Protein AF-A0A960RAJ4-F1 (afdb_monomer_lite)

Secondary structure (DSSP, 8-state):
-EEEE--TT--GGGGGGG--TTEEEE-HHHHHHHSTT--HHHHHHHHHHHT-S--TT-EEEESTHHHHHHHHHHHH-TTT-SEEE-

Foldseek 3Di:
DEEEEEAVVDAQCVCVVVVDPPYDYDGVVVVCVVPPPQDLLNLLQVVLVVVPDQDQDYEYEYPHRSQSSSVSVCVNCVSRHVYYHD

Structure (mmCIF, N/CA/C/O backbone):
data_AF-A0A960RAJ4-F1
#
_entry.id   AF-A0A960RAJ4-F1
#
loop_
_atom_site.group_PDB
_atom_site.id
_atom_site.type_symbol
_atom_site.label_atom_id
_atom_site.label_alt_id
_atom_site.label_comp_id
_atom_site.label_asym_id
_atom_site.label_entity_id
_atom_site.label_seq_id
_atom_site.pdbx_PDB_ins_code
_atom_site.Cartn_x
_atom_site.Cartn_y
_atom_site.Cartn_z
_atom_site.occupancy
_atom_site.B_iso_or_equiv
_atom_site.auth_seq_id
_atom_site.auth_comp_id
_atom_site.auth_asym_id
_atom_site.auth_atom_id
_atom_site.pdbx_PDB_model_num
ATOM 1 N N . MET A 1 1 ? -10.322 -4.957 7.121 1.00 91.69 1 MET A N 1
ATOM 2 C CA . MET A 1 1 ? -9.753 -5.143 5.771 1.00 91.69 1 MET A CA 1
ATOM 3 C C . MET A 1 1 ? -8.229 -5.169 5.787 1.00 91.69 1 MET A C 1
ATOM 5 O O . MET A 1 1 ? -7.597 -4.366 6.468 1.00 91.69 1 MET A O 1
ATOM 9 N N . ILE A 1 2 ? -7.624 -6.105 5.056 1.00 95.69 2 ILE A N 1
ATOM 10 C CA . ILE A 1 2 ? -6.175 -6.195 4.830 1.00 95.69 2 ILE A CA 1
ATOM 11 C C . ILE A 1 2 ? -5.866 -5.650 3.436 1.00 95.69 2 ILE A C 1
ATOM 13 O O . ILE A 1 2 ? -6.443 -6.099 2.454 1.00 95.69 2 ILE A O 1
ATOM 17 N N . HIS A 1 3 ? -4.936 -4.709 3.337 1.00 97.19 3 HIS A N 1
ATOM 18 C CA . HIS A 1 3 ? -4.459 -4.151 2.076 1.00 97.19 3 HIS A CA 1
ATOM 19 C C . HIS A 1 3 ? -3.075 -4.707 1.769 1.00 97.19 3 HIS A C 1
ATOM 21 O O . HIS A 1 3 ? -2.128 -4.418 2.496 1.00 97.19 3 HIS A O 1
ATOM 27 N N . ALA A 1 4 ? -2.949 -5.498 0.711 1.00 97.94 4 ALA A N 1
ATOM 28 C CA . ALA A 1 4 ? -1.760 -6.291 0.443 1.00 97.94 4 ALA A CA 1
ATOM 29 C C . ALA A 1 4 ? -0.990 -5.781 -0.786 1.00 97.94 4 ALA A C 1
ATOM 31 O O . ALA A 1 4 ? -1.550 -5.626 -1.872 1.00 97.94 4 ALA A O 1
ATOM 32 N N . LEU A 1 5 ? 0.306 -5.520 -0.610 1.00 98.50 5 LEU A N 1
ATOM 33 C CA . LEU A 1 5 ? 1.216 -4.967 -1.612 1.00 98.50 5 LEU A CA 1
ATOM 34 C C . LEU A 1 5 ? 2.282 -6.008 -1.964 1.00 98.50 5 LEU A C 1
ATOM 36 O O . LEU A 1 5 ? 3.117 -6.353 -1.124 1.00 98.50 5 LEU A O 1
ATOM 40 N N . HIS A 1 6 ? 2.263 -6.529 -3.189 1.00 98.50 6 HIS A N 1
ATOM 41 C CA . HIS A 1 6 ? 3.239 -7.537 -3.611 1.00 98.50 6 HIS A CA 1
ATOM 42 C C . HIS A 1 6 ? 4.658 -6.951 -3.770 1.00 98.50 6 HIS A C 1
ATOM 44 O O . HIS A 1 6 ? 4.890 -5.749 -3.666 1.00 98.50 6 HIS A O 1
ATOM 50 N N . GLY A 1 7 ? 5.651 -7.806 -3.994 1.00 98.00 7 GLY A N 1
ATOM 51 C CA . GLY A 1 7 ? 7.039 -7.400 -4.195 1.00 98.00 7 GLY A CA 1
ATOM 52 C C . GLY A 1 7 ? 7.357 -7.076 -5.650 1.00 98.00 7 GLY A C 1
ATOM 53 O O . GLY A 1 7 ? 6.522 -7.205 -6.545 1.00 98.00 7 GLY A O 1
ATOM 54 N N . ASN A 1 8 ? 8.611 -6.696 -5.897 1.00 97.06 8 ASN A N 1
ATOM 55 C CA . ASN A 1 8 ? 9.120 -6.580 -7.259 1.00 97.06 8 ASN A CA 1
ATOM 56 C 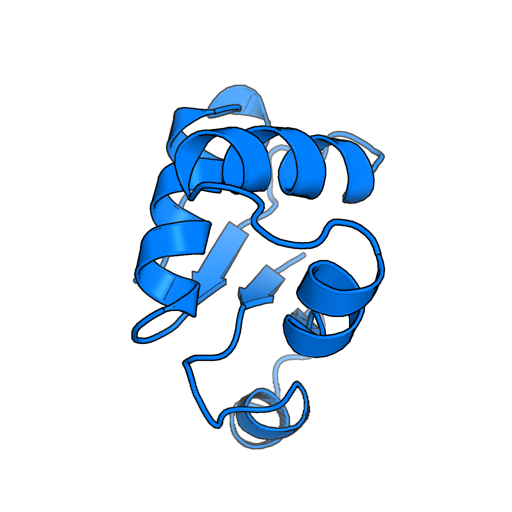C . ASN A 1 8 ? 9.094 -7.964 -7.931 1.00 97.06 8 ASN A C 1
ATOM 58 O O . ASN A 1 8 ? 9.500 -8.936 -7.298 1.00 97.06 8 ASN A O 1
ATOM 62 N N . LEU A 1 9 ? 8.647 -8.039 -9.188 1.00 96.62 9 LEU A N 1
ATOM 63 C CA . LEU A 1 9 ? 8.310 -9.278 -9.918 1.00 96.62 9 LEU A CA 1
ATOM 64 C C . LEU A 1 9 ? 7.119 -10.081 -9.355 1.00 96.62 9 LEU A C 1
ATOM 66 O O . LEU A 1 9 ? 6.843 -11.174 -9.842 1.00 96.62 9 LEU A O 1
ATOM 70 N N . GLY A 1 10 ? 6.436 -9.556 -8.337 1.00 97.56 10 GLY A N 1
ATOM 71 C CA . GLY A 1 10 ? 5.228 -10.147 -7.773 1.00 97.56 10 GLY A CA 1
ATOM 72 C C . GLY A 1 10 ? 3.962 -9.764 -8.527 1.00 97.56 10 GLY A C 1
ATOM 73 O O . GLY A 1 10 ? 3.995 -8.995 -9.489 1.00 97.56 10 GLY A O 1
ATOM 74 N N . GLN A 1 11 ? 2.839 -10.276 -8.041 1.00 98.06 11 GLN A N 1
ATOM 75 C CA . GLN A 1 11 ? 1.506 -10.013 -8.578 1.00 98.06 11 GLN A CA 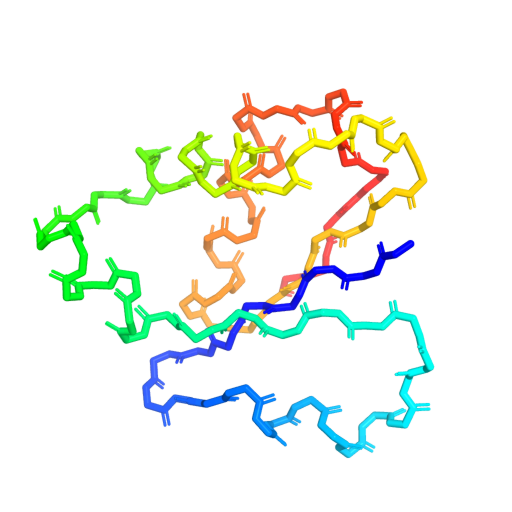1
ATOM 76 C C . GLN A 1 11 ? 0.442 -10.157 -7.478 1.00 98.06 11 GLN A C 1
ATOM 78 O O . GLN A 1 11 ? 0.697 -10.797 -6.453 1.00 98.06 11 GLN A O 1
ATOM 83 N N . PRO A 1 12 ? -0.774 -9.613 -7.666 1.00 98.25 12 PRO A N 1
ATOM 84 C CA . PRO A 1 12 ? -1.849 -9.740 -6.682 1.00 98.25 12 PRO A CA 1
ATOM 85 C C . PRO A 1 12 ? -2.158 -11.185 -6.257 1.00 98.25 12 PRO A C 1
ATOM 87 O O . PRO A 1 12 ? -2.403 -11.434 -5.079 1.00 98.25 12 PRO A O 1
ATOM 90 N N . SER A 1 13 ? -2.074 -12.155 -7.173 1.00 97.69 13 SER A N 1
ATOM 91 C CA . SER A 1 13 ? -2.385 -13.565 -6.885 1.00 97.69 13 SER A CA 1
ATOM 92 C C . SER A 1 13 ? -1.381 -14.262 -5.956 1.00 97.69 13 SER A C 1
ATOM 94 O O . SER A 1 13 ? -1.611 -15.394 -5.534 1.00 97.69 13 SER A O 1
ATOM 96 N N . ASP A 1 14 ? -0.262 -13.624 -5.596 1.00 97.31 14 ASP A N 1
ATOM 97 C CA . ASP A 1 14 ? 0.658 -14.177 -4.590 1.00 97.31 14 ASP A CA 1
ATOM 98 C C . ASP A 1 14 ? -0.030 -14.364 -3.228 1.00 97.31 14 ASP A C 1
ATOM 100 O O . ASP A 1 14 ? 0.334 -15.254 -2.453 1.00 97.31 14 ASP A O 1
ATOM 104 N N . TRP A 1 15 ? -1.050 -13.545 -2.956 1.00 97.25 15 TRP A N 1
ATOM 105 C CA . TRP A 1 15 ? -1.817 -13.549 -1.715 1.00 97.25 15 TRP A CA 1
ATOM 106 C C . TRP A 1 15 ? -2.877 -14.654 -1.646 1.00 97.25 15 TRP A C 1
ATOM 108 O O . TRP A 1 15 ? -3.280 -15.024 -0.541 1.00 97.25 15 TRP A O 1
ATOM 118 N N . ASP A 1 16 ? -3.273 -15.244 -2.779 1.00 96.31 16 ASP A N 1
ATOM 119 C CA . ASP A 1 16 ? -4.334 -16.264 -2.849 1.00 96.31 16 ASP A CA 1
ATOM 120 C C . ASP A 1 16 ? -4.024 -17.478 -1.963 1.00 96.31 16 ASP A C 1
ATOM 122 O O . ASP A 1 16 ? -4.911 -18.070 -1.344 1.00 96.31 16 ASP A O 1
ATOM 126 N N . ARG A 1 17 ? -2.736 -17.820 -1.829 1.00 92.38 17 ARG A N 1
ATOM 127 C CA . ARG A 1 17 ? -2.262 -18.950 -1.012 1.00 92.38 17 ARG A CA 1
ATOM 128 C C . ARG A 1 17 ? -2.532 -18.786 0.483 1.00 92.38 17 ARG A C 1
ATOM 130 O O . ARG A 1 17 ? -2.469 -19.776 1.207 1.00 92.38 17 ARG A O 1
ATOM 137 N N . LEU A 1 18 ? -2.798 -17.566 0.953 1.00 94.06 18 LEU A N 1
ATOM 138 C CA . LEU A 1 18 ? -3.087 -17.298 2.362 1.00 94.06 18 LEU A CA 1
ATOM 139 C C . LEU A 1 18 ? -4.550 -17.579 2.733 1.00 94.06 18 LEU A C 1
ATOM 141 O O . LEU A 1 18 ? -4.846 -17.711 3.918 1.00 94.06 18 LEU A O 1
ATOM 145 N N . GLY A 1 19 ? -5.463 -17.664 1.756 1.00 93.56 19 GLY A N 1
ATOM 146 C CA . GLY A 1 19 ? -6.879 -17.956 2.006 1.00 93.56 19 GLY A CA 1
ATOM 147 C C . GLY A 1 19 ? -7.590 -16.932 2.903 1.00 93.56 19 GLY A C 1
ATOM 148 O O . GLY A 1 19 ? -8.503 -17.292 3.646 1.00 93.56 19 GLY A O 1
ATOM 149 N N . LEU A 1 20 ? -7.159 -15.666 2.882 1.00 93.19 20 LEU A N 1
ATOM 150 C CA . LEU A 1 20 ? -7.717 -14.602 3.720 1.00 93.19 20 LEU A CA 1
ATOM 151 C C . LEU A 1 20 ? -8.958 -13.989 3.058 1.00 93.19 20 LEU A C 1
ATOM 153 O O . LEU A 1 20 ? -8.877 -13.457 1.957 1.00 93.19 20 LEU A O 1
ATOM 157 N N . ALA A 1 21 ? -10.101 -14.037 3.748 1.00 87.62 21 ALA A N 1
ATOM 158 C CA . ALA A 1 21 ? -11.389 -13.604 3.194 1.00 87.62 21 ALA A CA 1
ATOM 159 C C . ALA A 1 21 ? -11.561 -12.074 3.076 1.00 87.62 21 ALA A C 1
ATOM 161 O O . ALA A 1 21 ? -12.352 -11.617 2.258 1.00 87.62 21 ALA A O 1
ATOM 162 N N . ASP A 1 22 ? -10.846 -11.286 3.885 1.00 91.94 22 ASP A N 1
ATOM 163 C CA . ASP A 1 22 ? -10.945 -9.816 3.926 1.00 91.94 22 ASP A CA 1
ATOM 164 C C . ASP A 1 22 ? -9.611 -9.173 3.511 1.00 91.94 22 ASP A C 1
ATOM 166 O O . ASP A 1 22 ? -8.990 -8.425 4.271 1.00 91.94 22 ASP A O 1
ATOM 170 N N . LEU A 1 23 ? -9.129 -9.546 2.319 1.00 94.88 23 LEU A N 1
ATOM 171 C CA . LEU A 1 23 ? -7.882 -9.065 1.728 1.00 94.88 23 LEU A CA 1
ATOM 172 C C . LEU A 1 23 ? -8.142 -8.412 0.366 1.00 94.88 23 LEU A C 1
ATOM 174 O O . LEU A 1 23 ? -8.774 -8.989 -0.513 1.00 94.88 23 LEU A O 1
ATOM 178 N N . SER A 1 24 ? -7.601 -7.210 0.193 1.00 95.25 24 SER A N 1
ATOM 179 C CA . SER A 1 24 ? -7.548 -6.468 -1.060 1.00 95.25 24 SER A CA 1
ATOM 180 C C . SER A 1 24 ? -6.096 -6.382 -1.521 1.00 95.25 24 SER A C 1
ATOM 182 O O . SER A 1 24 ? -5.268 -5.734 -0.876 1.00 95.25 24 SER A O 1
ATOM 184 N N . ALA A 1 25 ? -5.775 -7.074 -2.612 1.00 97.00 25 ALA A N 1
ATOM 185 C CA . ALA A 1 25 ? -4.442 -7.090 -3.200 1.00 97.00 25 ALA A CA 1
ATOM 186 C C . ALA A 1 25 ? -4.319 -6.005 -4.275 1.00 97.00 25 ALA A C 1
ATOM 188 O O . ALA A 1 25 ? -5.081 -5.994 -5.240 1.00 97.00 25 ALA A O 1
ATOM 189 N N . ALA A 1 26 ? -3.349 -5.104 -4.124 1.00 96.44 26 ALA A N 1
ATOM 190 C CA . ALA A 1 26 ? -3.077 -4.072 -5.116 1.00 96.44 26 ALA A CA 1
ATOM 191 C C . ALA A 1 26 ? -2.093 -4.572 -6.178 1.00 96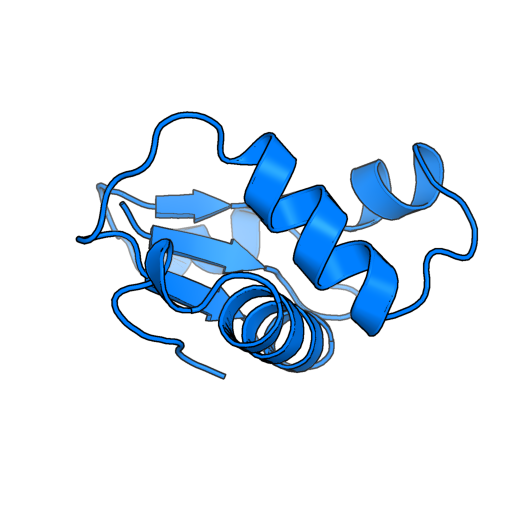.44 26 ALA A C 1
ATOM 193 O O . ALA A 1 26 ? -1.067 -5.163 -5.838 1.00 96.44 26 ALA A O 1
ATOM 194 N N . ASP A 1 27 ? -2.370 -4.260 -7.444 1.00 97.19 27 ASP A N 1
ATOM 195 C CA . ASP A 1 27 ? -1.409 -4.420 -8.536 1.00 97.19 27 ASP A CA 1
ATOM 196 C C . ASP A 1 27 ? -0.472 -3.203 -8.588 1.00 97.19 27 ASP A C 1
ATOM 198 O O . ASP A 1 27 ? -0.874 -2.092 -8.949 1.00 97.19 27 ASP A O 1
ATOM 202 N N . LEU A 1 28 ? 0.784 -3.390 -8.178 1.00 96.88 28 LEU A N 1
ATOM 203 C CA . LEU A 1 28 ? 1.782 -2.321 -8.159 1.00 96.88 28 LEU A CA 1
ATOM 204 C C . LEU A 1 28 ? 2.256 -1.921 -9.559 1.00 96.88 28 LEU A C 1
ATOM 206 O O . LEU A 1 28 ? 2.762 -0.808 -9.718 1.00 96.88 28 LEU A O 1
ATOM 210 N N . TRP A 1 29 ? 2.082 -2.775 -10.567 1.00 95.56 29 TRP A N 1
ATOM 211 C CA . TRP A 1 29 ? 2.442 -2.457 -11.947 1.00 95.56 29 TRP A CA 1
ATOM 212 C C . TRP A 1 29 ? 1.448 -1.475 -12.542 1.00 95.56 29 TRP A C 1
ATOM 214 O O . TRP A 1 29 ? 1.863 -0.455 -13.087 1.00 95.56 29 TRP A O 1
ATOM 224 N N . 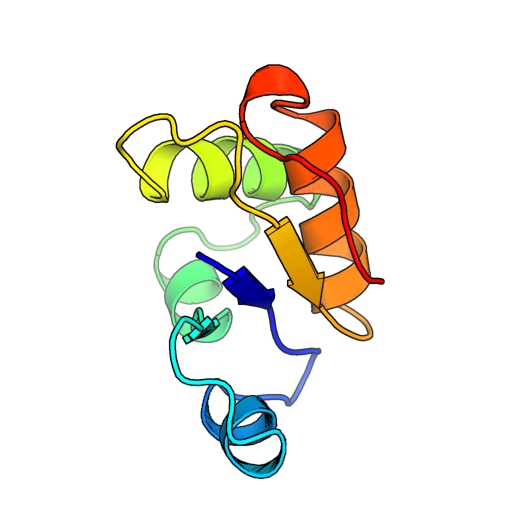GLU A 1 30 ? 0.150 -1.672 -12.298 1.00 94.94 30 GLU A N 1
ATOM 225 C CA . GLU A 1 30 ? -0.851 -0.663 -12.654 1.00 94.94 30 GLU A CA 1
ATOM 226 C C . GLU A 1 30 ? -0.578 0.679 -11.959 1.00 94.94 30 GLU A C 1
ATOM 228 O O . GLU A 1 30 ? -0.775 1.748 -12.535 1.00 94.94 30 GLU A O 1
ATOM 233 N N . TRP A 1 31 ? -0.122 0.662 -10.702 1.00 93.69 31 TRP A N 1
ATOM 234 C CA . TRP A 1 31 ? 0.280 1.888 -10.004 1.00 93.69 31 TRP A CA 1
ATOM 235 C C . TRP A 1 31 ? 1.467 2.579 -10.671 1.00 93.69 31 TRP A C 1
ATOM 237 O O . TRP A 1 31 ? 1.459 3.805 -10.795 1.00 93.69 31 TRP A O 1
ATOM 247 N N . GLN A 1 32 ? 2.461 1.809 -11.110 1.00 92.44 32 GLN A N 1
ATOM 248 C CA . GLN A 1 32 ? 3.621 2.327 -11.824 1.00 92.44 32 GLN A CA 1
ATOM 249 C C . GLN A 1 32 ? 3.241 2.912 -13.190 1.00 92.44 32 GLN A C 1
ATOM 251 O O . GLN A 1 32 ? 3.791 3.940 -13.576 1.00 92.44 32 GLN A O 1
ATOM 256 N N . GLU A 1 33 ? 2.291 2.306 -13.901 1.00 95.00 33 GLU A N 1
ATOM 257 C CA . GLU A 1 33 ? 1.767 2.833 -15.166 1.00 95.00 33 GLU A CA 1
ATOM 258 C C . GLU A 1 33 ? 0.945 4.111 -14.960 1.00 95.00 33 GLU A C 1
ATOM 260 O O . GLU A 1 33 ? 1.098 5.074 -15.712 1.00 95.00 33 GLU A O 1
ATOM 265 N N . ARG A 1 34 ? 0.110 4.157 -13.911 1.00 92.62 34 ARG A N 1
ATOM 266 C CA . ARG A 1 34 ? -0.703 5.336 -13.564 1.00 92.62 34 ARG A CA 1
ATOM 267 C C . ARG A 1 34 ? 0.146 6.528 -13.128 1.00 92.62 34 ARG A C 1
ATOM 269 O O . ARG A 1 34 ? -0.186 7.662 -13.467 1.00 92.62 34 ARG A O 1
ATOM 276 N N . VAL A 1 35 ? 1.207 6.292 -12.352 1.00 91.75 35 VAL A N 1
ATOM 277 C CA . VAL A 1 35 ? 2.095 7.345 -11.834 1.00 91.75 35 VAL A CA 1
ATOM 278 C C . VAL A 1 35 ? 3.565 6.940 -12.014 1.00 91.75 35 VAL A C 1
ATOM 280 O O . VAL A 1 35 ? 4.223 6.514 -11.057 1.00 91.75 35 VAL A O 1
ATOM 283 N N . PRO A 1 36 ? 4.114 7.081 -13.234 1.00 92.56 36 PRO A N 1
ATOM 284 C CA . PRO A 1 36 ? 5.488 6.689 -13.521 1.00 92.56 36 PRO A CA 1
ATOM 285 C C . PRO A 1 36 ? 6.498 7.417 -12.632 1.00 92.56 36 PRO A C 1
ATOM 287 O O . PRO A 1 36 ? 6.449 8.635 -12.470 1.00 92.56 36 PRO A O 1
ATOM 290 N N . GLY A 1 37 ? 7.438 6.662 -12.062 1.00 90.88 37 GLY A N 1
ATOM 291 C CA . GLY A 1 37 ? 8.503 7.219 -11.223 1.00 90.88 37 GLY A CA 1
ATOM 292 C C . GLY A 1 37 ? 8.054 7.686 -9.835 1.00 90.88 37 GLY A C 1
ATOM 293 O O . GLY A 1 37 ? 8.791 8.428 -9.185 1.00 90.88 37 GLY A O 1
ATOM 294 N N . ILE A 1 38 ? 6.875 7.268 -9.359 1.00 93.31 38 ILE A N 1
ATOM 295 C CA . ILE A 1 38 ? 6.427 7.578 -7.999 1.00 93.31 38 ILE A CA 1
ATOM 296 C C . ILE A 1 38 ? 7.444 7.082 -6.954 1.00 93.31 38 ILE A C 1
ATOM 298 O O . ILE A 1 38 ? 7.816 5.910 -6.909 1.00 93.31 38 ILE A O 1
ATOM 302 N N . GLY A 1 39 ? 7.921 7.996 -6.107 1.00 94.62 39 GLY A N 1
ATOM 303 C CA . GLY A 1 39 ? 8.825 7.662 -5.006 1.00 94.62 39 GLY A CA 1
ATOM 304 C C . GLY A 1 39 ? 8.095 6.979 -3.847 1.00 94.62 39 GLY A C 1
ATOM 305 O O . GLY A 1 39 ? 6.893 7.167 -3.667 1.00 94.62 39 GLY A O 1
ATOM 306 N N . LEU A 1 40 ? 8.829 6.243 -3.005 1.00 94.00 40 LEU A N 1
ATOM 307 C CA . LEU A 1 40 ? 8.257 5.464 -1.894 1.00 94.00 40 LEU A CA 1
ATOM 308 C C . LEU A 1 40 ? 7.376 6.307 -0.949 1.00 94.00 40 LEU A C 1
ATOM 310 O O . LEU A 1 40 ? 6.259 5.913 -0.622 1.00 94.00 40 LEU A O 1
ATOM 314 N N . ASN A 1 41 ? 7.855 7.496 -0.561 1.00 92.94 41 ASN A N 1
ATOM 315 C CA . ASN A 1 41 ? 7.106 8.424 0.296 1.00 92.94 41 ASN A CA 1
ATOM 316 C C . ASN A 1 41 ? 5.800 8.889 -0.366 1.00 92.94 41 ASN A C 1
ATOM 318 O O . ASN A 1 41 ? 4.740 8.866 0.257 1.00 92.94 41 ASN A O 1
ATOM 322 N N . SER A 1 42 ? 5.873 9.298 -1.637 1.00 96.00 42 SER A N 1
ATOM 323 C CA . SER A 1 42 ? 4.714 9.776 -2.395 1.00 96.00 42 SER A CA 1
ATOM 324 C C . SER A 1 42 ? 3.692 8.664 -2.623 1.00 96.00 42 SER A C 1
ATOM 326 O O . SER A 1 42 ? 2.492 8.918 -2.527 1.00 96.00 42 SER A O 1
ATOM 328 N N . PHE A 1 43 ? 4.153 7.430 -2.852 1.00 96.62 43 PHE A N 1
ATOM 329 C CA . PHE A 1 43 ? 3.284 6.263 -2.953 1.00 96.62 43 PHE A CA 1
ATOM 330 C C . PHE A 1 43 ? 2.501 6.036 -1.662 1.00 96.62 43 PHE A C 1
ATOM 332 O O . PHE A 1 43 ? 1.289 5.877 -1.727 1.00 96.62 43 PHE A O 1
ATOM 339 N N . GLY A 1 44 ? 3.152 6.067 -0.494 1.00 94.94 44 GLY A N 1
ATOM 340 C CA . GLY A 1 44 ? 2.478 5.824 0.786 1.00 94.94 44 GLY A CA 1
ATOM 341 C C . GLY A 1 44 ? 1.267 6.737 1.006 1.00 94.94 44 GLY A C 1
ATOM 342 O O . GLY A 1 44 ? 0.187 6.274 1.381 1.00 94.94 44 GLY A O 1
ATOM 343 N N . GLY A 1 45 ? 1.419 8.027 0.691 1.00 94.19 45 GLY A N 1
ATOM 344 C CA . GLY A 1 45 ? 0.326 8.997 0.738 1.00 94.19 45 GLY A CA 1
ATOM 345 C C . GLY A 1 45 ? -0.749 8.752 -0.325 1.00 94.19 45 GLY A C 1
ATOM 346 O O . GLY A 1 45 ? -1.934 8.729 0.007 1.00 94.19 45 GLY A O 1
ATOM 347 N N . ALA A 1 46 ? -0.351 8.544 -1.584 1.00 95.12 46 ALA A N 1
ATOM 348 C CA . ALA A 1 46 ? -1.277 8.326 -2.699 1.00 95.12 46 ALA A CA 1
ATOM 349 C C . ALA A 1 46 ? -2.101 7.038 -2.531 1.00 95.12 46 ALA A C 1
ATOM 351 O O . ALA A 1 46 ? -3.320 7.043 -2.705 1.00 95.12 46 ALA A O 1
ATOM 352 N N . TYR A 1 47 ? -1.455 5.949 -2.117 1.00 95.44 47 TYR A N 1
ATOM 353 C CA . TYR A 1 47 ? -2.106 4.674 -1.852 1.00 95.44 47 TYR A CA 1
ATOM 354 C C . TYR A 1 47 ? -3.097 4.788 -0.691 1.00 95.44 47 TYR A C 1
ATOM 356 O O . TYR A 1 47 ? -4.260 4.412 -0.836 1.00 95.44 47 TYR A O 1
ATOM 364 N N . SER A 1 48 ? -2.690 5.402 0.424 1.00 93.50 48 SER A N 1
ATOM 365 C CA . SER A 1 48 ? -3.579 5.628 1.573 1.00 93.50 48 SER A CA 1
ATOM 366 C C . SER A 1 48 ? -4.804 6.483 1.219 1.00 93.50 48 SER A C 1
ATOM 368 O O . SER A 1 48 ? -5.879 6.274 1.768 1.00 93.50 48 SER A O 1
ATOM 370 N N . GLN A 1 49 ? -4.677 7.431 0.283 1.00 92.44 49 GLN A N 1
ATOM 371 C CA . GLN A 1 49 ? -5.824 8.188 -0.237 1.00 92.44 49 GLN A CA 1
ATOM 372 C C . GLN A 1 49 ? -6.744 7.323 -1.111 1.00 92.44 49 GLN A C 1
ATOM 374 O O . GLN A 1 49 ? -7.963 7.454 -1.023 1.00 92.44 49 GLN A O 1
ATOM 379 N N . SER A 1 50 ? -6.181 6.421 -1.920 1.00 91.81 50 SER A N 1
ATOM 380 C CA . SER A 1 50 ? -6.953 5.534 -2.804 1.00 91.81 50 SER A CA 1
ATOM 381 C C . SER A 1 50 ? -7.779 4.478 -2.065 1.00 91.81 50 SER A C 1
ATOM 383 O O . SER A 1 50 ? -8.830 4.076 -2.555 1.00 91.81 50 SER A O 1
ATOM 385 N N . VAL A 1 51 ? -7.340 4.071 -0.867 1.00 88.62 51 VAL A N 1
ATOM 386 C CA . VAL A 1 51 ? -8.052 3.122 0.010 1.00 88.62 51 VAL A CA 1
ATOM 387 C C . VAL A 1 51 ? -9.421 3.669 0.449 1.00 88.62 51 VAL A C 1
ATOM 389 O O . VAL A 1 51 ? -10.326 2.910 0.790 1.00 88.62 51 VAL A O 1
ATOM 392 N N . GLY A 1 52 ? -9.631 4.984 0.345 1.00 77.12 52 GLY A N 1
ATOM 393 C CA . GLY A 1 52 ? -10.945 5.597 0.485 1.00 77.12 52 GLY A CA 1
ATOM 394 C C . GLY A 1 52 ? -11.370 5.772 1.941 1.00 77.12 52 GLY A C 1
ATOM 395 O O . GLY A 1 52 ? -10.771 6.568 2.669 1.00 77.12 52 GLY A O 1
ATOM 396 N N . ARG A 1 53 ? -12.474 5.118 2.346 1.00 71.56 53 ARG A N 1
ATOM 397 C CA . ARG A 1 53 ? -13.091 5.339 3.666 1.00 71.56 53 ARG A CA 1
ATOM 398 C C . ARG A 1 53 ? -12.131 4.945 4.780 1.00 71.56 53 ARG A C 1
ATOM 400 O O . ARG A 1 53 ? -11.572 3.855 4.776 1.00 71.56 53 ARG A O 1
ATOM 407 N N . TRP A 1 54 ? -12.006 5.835 5.758 1.00 71.50 54 TRP A N 1
ATOM 408 C CA . TRP A 1 54 ? -11.241 5.564 6.963 1.00 71.50 54 TRP A CA 1
ATOM 409 C C . TRP A 1 54 ? -11.886 4.420 7.735 1.00 71.50 54 TRP A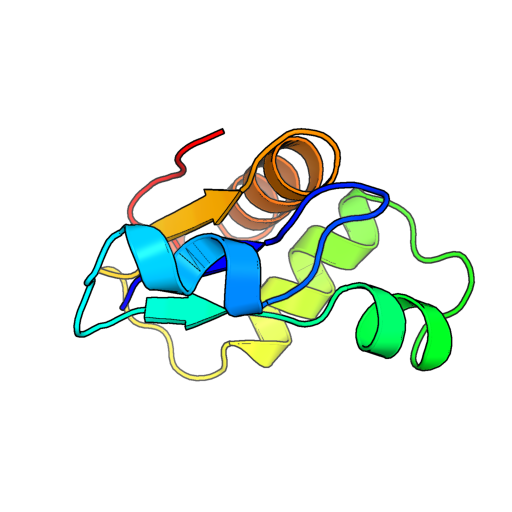 C 1
ATOM 411 O O . TRP A 1 54 ? -12.993 4.552 8.257 1.00 71.50 54 TRP A O 1
ATOM 421 N N . ASP A 1 55 ? -11.165 3.311 7.795 1.00 78.81 55 ASP A N 1
ATOM 422 C CA . ASP A 1 55 ? -11.432 2.194 8.680 1.00 78.81 55 ASP A CA 1
ATOM 423 C C . ASP A 1 55 ? -10.188 2.016 9.547 1.00 78.81 55 ASP A C 1
ATOM 425 O O . ASP A 1 55 ? -9.171 1.495 9.094 1.00 78.81 55 ASP A O 1
ATOM 429 N N . SER A 1 56 ? -10.266 2.464 10.801 1.00 76.31 56 SER A N 1
ATOM 430 C CA . SER A 1 56 ? -9.161 2.367 11.762 1.00 76.31 56 SER A CA 1
ATOM 431 C C . SER A 1 56 ? -8.818 0.924 12.148 1.00 76.31 56 SER A C 1
ATOM 433 O O . SER A 1 56 ? -7.902 0.693 12.939 1.00 76.31 56 SER A O 1
ATOM 435 N N . THR A 1 57 ? -9.540 -0.064 11.611 1.00 88.25 57 THR A N 1
ATOM 436 C CA . THR A 1 57 ? -9.227 -1.484 11.756 1.00 88.25 57 THR A CA 1
ATOM 437 C C . THR A 1 57 ? -8.391 -2.045 10.604 1.00 88.25 57 THR A C 1
ATOM 439 O O . THR A 1 57 ? -7.919 -3.181 10.710 1.00 88.25 57 THR A O 1
ATOM 442 N N . SER A 1 58 ? -8.149 -1.262 9.546 1.00 94.44 58 SER A N 1
ATOM 443 C CA . SER A 1 58 ? -7.407 -1.697 8.362 1.00 94.44 58 SER A CA 1
ATOM 444 C C . SER A 1 58 ? -5.929 -1.945 8.642 1.00 94.44 58 SER A C 1
ATOM 446 O O . SER A 1 58 ? -5.271 -1.186 9.349 1.00 94.44 58 SER A O 1
ATOM 448 N N . VAL A 1 59 ? -5.377 -3.001 8.049 1.00 96.12 59 VAL A N 1
ATOM 449 C CA . VAL A 1 59 ? -3.948 -3.343 8.123 1.00 96.12 59 VAL A CA 1
ATOM 450 C C . VAL A 1 59 ? -3.357 -3.260 6.725 1.00 96.12 59 VAL A C 1
ATOM 452 O O . VAL A 1 59 ? -3.961 -3.763 5.781 1.00 96.12 59 VAL A O 1
ATOM 455 N N . VAL A 1 60 ? -2.174 -2.664 6.586 1.00 97.50 60 VAL A N 1
ATOM 456 C CA . VAL A 1 60 ? -1.400 -2.736 5.3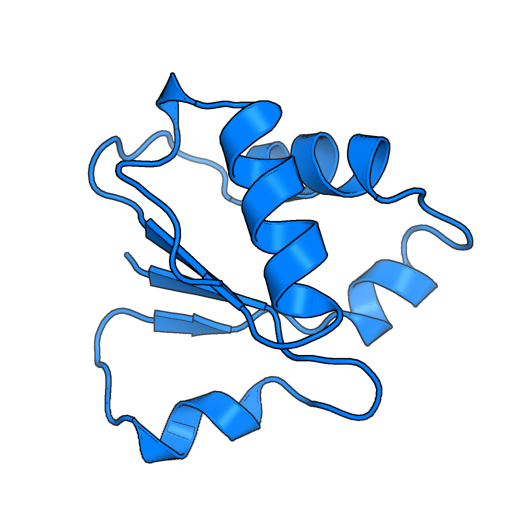40 1.00 97.50 60 VAL A CA 1
ATOM 457 C C . VAL A 1 60 ? -0.341 -3.823 5.469 1.00 97.50 60 VAL A C 1
ATOM 459 O O . VAL A 1 60 ? 0.336 -3.930 6.485 1.00 97.50 60 VAL A O 1
ATOM 462 N N . MET A 1 61 ? -0.181 -4.661 4.459 1.00 97.94 61 MET A N 1
ATOM 463 C CA . MET A 1 61 ? 0.862 -5.674 4.442 1.00 97.94 61 MET A CA 1
ATOM 464 C C . MET A 1 61 ? 1.592 -5.680 3.114 1.00 97.94 61 MET A C 1
ATOM 466 O O . MET A 1 61 ? 1.026 -5.341 2.079 1.00 97.94 61 MET A O 1
ATOM 470 N N . GLY A 1 62 ? 2.842 -6.107 3.123 1.00 98.25 62 GLY A N 1
ATOM 471 C CA . GLY A 1 62 ? 3.566 -6.347 1.892 1.00 98.25 62 GLY A CA 1
ATOM 472 C C . GLY A 1 62 ? 4.857 -7.100 2.126 1.00 98.25 62 GLY A C 1
ATOM 473 O O . GLY A 1 62 ? 5.294 -7.257 3.258 1.00 98.25 62 GLY A O 1
ATOM 474 N N . TYR A 1 63 ? 5.468 -7.564 1.042 1.00 98.19 63 TYR A N 1
ATOM 475 C CA . TYR A 1 63 ? 6.765 -8.234 1.084 1.00 98.19 63 TYR A CA 1
ATOM 476 C C . TYR A 1 63 ? 7.743 -7.550 0.122 1.00 98.19 63 TYR A C 1
ATOM 478 O O . TYR A 1 63 ? 7.346 -7.029 -0.921 1.00 98.19 63 TYR A O 1
ATOM 486 N N . SER A 1 64 ? 9.042 -7.541 0.443 1.00 97.69 64 SER A N 1
ATOM 487 C CA . SER A 1 64 ? 10.086 -6.932 -0.404 1.00 97.69 64 SER A CA 1
ATOM 488 C C . SER A 1 64 ? 9.775 -5.458 -0.750 1.00 97.69 64 SER A C 1
ATOM 490 O O . SER A 1 64 ? 9.690 -4.629 0.158 1.00 97.69 64 SER A O 1
ATOM 492 N N . LEU A 1 65 ? 9.592 -5.102 -2.030 1.00 97.69 65 LEU A N 1
ATOM 493 C CA . LEU A 1 65 ? 9.144 -3.765 -2.448 1.00 97.69 65 LEU A CA 1
ATOM 494 C C . LEU A 1 65 ? 7.828 -3.376 -1.761 1.00 97.69 65 LEU A C 1
ATOM 496 O O . LEU A 1 65 ? 7.742 -2.292 -1.190 1.00 97.69 65 LEU A O 1
ATOM 500 N N . GLY A 1 66 ? 6.845 -4.273 -1.746 1.00 98.19 66 GLY A N 1
ATOM 501 C CA . GLY A 1 66 ? 5.563 -4.052 -1.094 1.00 98.19 66 GLY A CA 1
ATOM 502 C C . GLY A 1 66 ? 5.682 -3.820 0.408 1.00 98.19 66 GLY A C 1
ATOM 503 O O . GLY A 1 66 ? 4.959 -2.989 0.941 1.00 98.19 66 GLY A O 1
ATOM 504 N N . GLY A 1 67 ? 6.641 -4.462 1.083 1.00 98.38 67 GLY A N 1
ATOM 505 C CA . GLY A 1 67 ? 6.916 -4.220 2.505 1.00 98.38 67 GLY A CA 1
ATOM 506 C C . GLY A 1 67 ? 7.429 -2.797 2.753 1.00 98.38 67 GLY A C 1
ATOM 507 O O . GLY A 1 67 ? 6.961 -2.098 3.652 1.00 98.38 67 GLY A O 1
ATOM 508 N N . ARG A 1 68 ? 8.321 -2.298 1.883 1.00 98.19 68 ARG A N 1
ATOM 509 C CA . ARG A 1 68 ? 8.769 -0.893 1.931 1.00 98.19 68 ARG A CA 1
ATOM 510 C C . ARG A 1 68 ? 7.590 0.055 1.721 1.00 98.19 68 ARG A C 1
ATOM 512 O O . ARG A 1 68 ? 7.407 0.986 2.499 1.00 98.19 68 ARG A O 1
ATOM 519 N N . LEU A 1 69 ? 6.773 -0.192 0.701 1.00 98.00 69 LEU A N 1
ATOM 520 C CA . LEU A 1 69 ? 5.603 0.633 0.393 1.00 98.00 69 LEU A CA 1
ATOM 521 C C . LEU A 1 69 ? 4.552 0.599 1.515 1.00 98.00 69 LEU A C 1
ATOM 523 O O . LEU A 1 69 ? 3.992 1.642 1.842 1.00 98.00 69 LEU A O 1
ATOM 527 N N . ALA A 1 70 ? 4.340 -0.557 2.150 1.00 98.19 70 ALA A N 1
ATOM 528 C CA . ALA A 1 70 ? 3.440 -0.727 3.288 1.00 98.19 70 ALA A CA 1
ATOM 529 C C . ALA A 1 70 ? 3.899 0.106 4.491 1.00 98.19 70 ALA A C 1
ATOM 531 O O . ALA A 1 70 ? 3.095 0.820 5.090 1.00 98.19 70 ALA A O 1
ATOM 532 N N . LEU A 1 71 ? 5.203 0.100 4.794 1.00 98.19 71 LEU A N 1
ATOM 533 C CA . LEU A 1 71 ? 5.769 0.963 5.832 1.00 98.19 71 LEU A CA 1
ATOM 534 C C . LEU A 1 71 ? 5.564 2.449 5.505 1.00 98.19 71 LEU A C 1
ATOM 536 O O . LEU A 1 71 ? 5.160 3.220 6.372 1.00 98.19 71 LEU A O 1
ATOM 540 N N . HIS A 1 72 ? 5.795 2.858 4.255 1.00 97.88 72 HIS A N 1
ATOM 541 C CA . HIS A 1 72 ? 5.566 4.243 3.839 1.00 97.88 72 HIS A CA 1
ATOM 542 C C . HIS A 1 72 ? 4.082 4.638 3.867 1.00 97.88 72 HIS A C 1
ATOM 544 O O . HIS A 1 72 ? 3.780 5.785 4.186 1.00 97.88 72 HIS A O 1
ATOM 550 N N . ALA A 1 73 ? 3.153 3.719 3.591 1.00 96.62 73 ALA A N 1
ATOM 551 C CA . ALA A 1 73 ? 1.720 3.959 3.754 1.00 96.62 73 ALA A CA 1
ATOM 552 C C . ALA A 1 73 ? 1.351 4.171 5.231 1.00 96.62 73 ALA A C 1
ATOM 554 O O . ALA A 1 73 ? 0.690 5.162 5.550 1.00 96.62 73 ALA A O 1
ATOM 555 N N . LEU A 1 74 ? 1.850 3.307 6.128 1.00 96.25 74 LEU A N 1
ATOM 556 C CA . LEU A 1 74 ? 1.670 3.441 7.578 1.00 96.25 74 LEU A CA 1
ATOM 557 C C . LEU A 1 74 ? 2.194 4.788 8.089 1.00 96.25 74 LEU A C 1
ATOM 559 O O . LEU A 1 74 ? 1.478 5.500 8.784 1.00 96.25 74 LEU A O 1
ATOM 563 N N . LEU A 1 75 ? 3.421 5.160 7.720 1.00 96.81 75 LEU A N 1
ATOM 564 C CA . LEU A 1 75 ? 4.036 6.417 8.156 1.00 96.81 75 LEU A CA 1
ATOM 565 C C . LEU A 1 75 ? 3.335 7.654 7.584 1.00 96.81 75 LEU A C 1
ATOM 567 O O . LEU A 1 75 ? 3.285 8.684 8.251 1.00 96.81 75 LEU A O 1
ATOM 571 N N . ALA A 1 76 ? 2.808 7.573 6.360 1.00 95.50 76 ALA A N 1
ATOM 572 C CA . ALA A 1 76 ? 2.138 8.699 5.720 1.00 95.50 76 ALA A CA 1
ATOM 573 C C . ALA A 1 76 ? 0.777 9.019 6.353 1.00 95.50 76 ALA A C 1
ATOM 575 O O . ALA A 1 76 ? 0.392 10.187 6.375 1.00 95.50 76 ALA A O 1
ATOM 576 N N . ARG A 1 77 ? 0.039 8.001 6.816 1.00 93.50 77 ARG A N 1
ATOM 577 C CA . ARG A 1 77 ? -1.320 8.121 7.375 1.00 93.50 77 ARG A CA 1
ATOM 578 C C . ARG A 1 77 ? -1.516 7.154 8.560 1.00 93.50 77 ARG A C 1
ATOM 580 O O . ARG A 1 77 ? -2.306 6.216 8.444 1.00 93.50 77 ARG A O 1
ATOM 587 N N . PRO A 1 78 ? -0.801 7.319 9.687 1.00 94.12 78 PRO A N 1
ATOM 588 C CA . PRO A 1 78 ? -0.834 6.364 10.802 1.00 94.12 78 PRO A CA 1
ATOM 589 C C . PRO A 1 78 ? -2.222 6.194 11.433 1.00 94.12 78 PRO A C 1
ATOM 591 O O . PRO A 1 78 ? -2.507 5.168 12.035 1.00 94.12 78 PRO A O 1
ATOM 594 N N . GLU A 1 79 ? -3.108 7.173 11.279 1.00 92.25 79 GLU A N 1
ATOM 595 C CA . GLU A 1 79 ? -4.494 7.118 11.735 1.00 92.25 79 GLU A CA 1
ATOM 596 C C . GLU A 1 79 ? -5.405 6.237 10.864 1.00 92.25 79 GLU A C 1
ATOM 598 O O . GLU A 1 79 ? -6.486 5.853 11.310 1.00 92.25 79 GLU A O 1
ATOM 603 N N . LEU A 1 80 ? -4.988 5.920 9.631 1.00 93.25 80 LEU A N 1
ATOM 604 C CA . LEU A 1 80 ? -5.717 5.023 8.728 1.00 93.25 80 LEU A CA 1
ATOM 605 C C . LEU A 1 80 ? -5.416 3.549 9.020 1.00 93.25 80 LEU A C 1
ATOM 607 O O . LEU A 1 80 ? -6.267 2.691 8.805 1.00 93.25 80 LEU A O 1
ATOM 611 N N . TRP A 1 81 ? -4.203 3.248 9.481 1.00 94.56 81 TRP A N 1
ATOM 612 C CA . TRP A 1 81 ? -3.697 1.884 9.564 1.00 94.56 81 TRP A CA 1
ATOM 613 C C . TRP A 1 81 ? -3.568 1.435 11.019 1.00 94.56 81 TRP A C 1
ATOM 615 O O . TRP A 1 81 ? -2.778 1.978 11.786 1.00 94.56 81 TRP A O 1
ATOM 625 N N . LYS A 1 82 ? -4.266 0.359 11.384 1.00 95.81 82 LYS A N 1
ATOM 626 C CA . LYS A 1 82 ? -4.116 -0.324 12.678 1.00 95.81 82 LYS A CA 1
ATOM 627 C C . LYS A 1 82 ? -2.694 -0.853 12.898 1.00 95.81 82 LYS A C 1
ATOM 629 O O . LYS A 1 82 ? -2.255 -1.010 14.035 1.00 95.81 82 LYS A O 1
ATOM 634 N N . GLY A 1 83 ? -1.993 -1.174 11.814 1.00 96.12 83 GLY A N 1
ATOM 635 C CA . GLY A 1 83 ? -0.616 -1.649 11.831 1.00 96.12 83 GLY A CA 1
ATOM 636 C C . GLY A 1 83 ? -0.133 -2.055 10.444 1.00 96.12 83 GLY A C 1
ATOM 637 O O . GLY A 1 83 ? -0.888 -1.979 9.469 1.00 96.12 83 GLY A O 1
ATOM 638 N N . ALA A 1 84 ? 1.124 -2.504 10.378 1.00 97.19 84 ALA A N 1
ATOM 639 C CA . ALA A 1 84 ? 1.726 -3.029 9.160 1.00 97.19 84 ALA A CA 1
ATOM 640 C C . ALA A 1 84 ? 2.417 -4.384 9.371 1.00 97.19 84 ALA A C 1
ATOM 642 O O . ALA A 1 84 ? 2.991 -4.632 10.432 1.00 97.19 84 ALA A O 1
ATOM 643 N N . VAL A 1 85 ? 2.388 -5.232 8.340 1.00 97.56 85 VAL A N 1
ATOM 644 C CA . VAL A 1 85 ? 3.188 -6.467 8.235 1.00 97.56 85 VAL A CA 1
ATOM 645 C C . VAL A 1 85 ? 4.145 -6.309 7.051 1.00 97.56 85 VAL A C 1
ATOM 647 O O . VAL A 1 85 ? 3.682 -6.070 5.936 1.00 97.56 85 VAL A O 1
ATOM 650 N N . VAL A 1 86 ? 5.457 -6.395 7.290 1.00 94.25 86 VAL A N 1
ATOM 651 C CA . VAL A 1 86 ? 6.513 -6.044 6.316 1.00 94.25 86 VAL A CA 1
ATOM 652 C C . VAL A 1 86 ? 7.573 -7.121 6.148 1.00 94.25 86 VAL A C 1
ATOM 654 O O . VAL A 1 86 ? 7.843 -7.831 7.142 1.00 94.25 86 VAL A O 1
#

Radius of gyration: 11.7 Å; chains: 1; bounding box: 23×29×28 Å

Sequence (86 aa):
MIHALHGNLGQPSDWDRLGLADLSAADLWEWQERVPGIGLNSFGGAYSQSVGRWDSTSVVMGYSLGGRLALHALLARPELWKGAVV

pLDDT: mean 94.18, std 5.39, range [71.5, 98.5]